Protein AF-A0A2D5YWP9-F1 (afdb_monomer_lite)

Foldseek 3Di:
DDDDPPCDLVNLCVQLVHDSVVSVCCVVVVDHRDPSSLVSSLVPDPDPVVSVVSVCVVCVPHPDDDDDQPDDLPCVPPPDLAPVSLVSLQVQLVVLVVVLVVLVVVVVVPDDDDPVSVVSSVVSNVSNVSSNVSSVVSVVVVVVVVVVVVVVVVD

Secondary structure (DSSP, 8-state):
--------HHHHHHHHTS-HHHHHHHHTTSS---HHHHHHHHHH-S-HHHHHHHHHHHHTTSS-------S-S-SS-SSS-SHHHHHHHHHHHHHHHHHHHHHHHHHHTTPPP-HHHHHHHHHHHHHHHHHHHHHHHHHHHHHHHHHHHHHHHT-

pLDDT: mean 85.43, std 12.09, range [28.81, 98.06]

Radius of gyration: 21.04 Å; chains: 1; bounding box: 47×34×64 Å

Structure (mmCIF, N/CA/C/O backbone):
data_AF-A0A2D5YWP9-F1
#
_entry.id   AF-A0A2D5YWP9-F1
#
loop_
_atom_site.group_PDB
_atom_site.id
_atom_site.type_symbol
_atom_site.label_atom_id
_atom_site.label_alt_id
_atom_site.label_comp_id
_atom_site.label_asym_id
_atom_site.label_entity_id
_atom_site.label_seq_id
_atom_site.pdbx_PDB_ins_code
_atom_site.Cartn_x
_atom_site.Cartn_y
_atom_site.Cartn_z
_atom_site.occupancy
_atom_site.B_iso_or_equiv
_atom_site.auth_seq_id
_atom_site.auth_comp_id
_atom_site.auth_asym_id
_atom_site.auth_atom_id
_atom_site.pdbx_PDB_model_num
ATOM 1 N N . MET A 1 1 ? 25.829 -12.037 5.923 1.00 28.81 1 MET A N 1
ATOM 2 C CA . MET A 1 1 ? 26.720 -12.138 4.748 1.00 28.81 1 MET A CA 1
ATOM 3 C C . MET A 1 1 ? 25.866 -11.850 3.519 1.00 28.81 1 MET A C 1
ATOM 5 O O . MET A 1 1 ? 25.146 -12.732 3.074 1.00 28.81 1 MET A O 1
ATOM 9 N N . ILE A 1 2 ? 25.816 -10.588 3.082 1.00 30.12 2 ILE A N 1
ATOM 10 C CA . ILE A 1 2 ? 25.011 -10.156 1.927 1.00 30.12 2 ILE A CA 1
ATOM 11 C C . ILE A 1 2 ? 25.784 -10.603 0.682 1.00 30.12 2 ILE A C 1
ATOM 13 O O . ILE A 1 2 ? 26.877 -10.101 0.448 1.00 30.12 2 ILE A O 1
ATOM 17 N N . ARG A 1 3 ? 25.291 -11.607 -0.051 1.00 37.50 3 ARG A N 1
ATOM 18 C CA . ARG A 1 3 ? 25.913 -12.050 -1.307 1.00 37.50 3 ARG A CA 1
ATOM 19 C C . ARG A 1 3 ? 25.502 -11.120 -2.453 1.00 37.50 3 ARG A C 1
ATOM 21 O O . ARG A 1 3 ? 24.334 -11.080 -2.822 1.00 37.50 3 ARG A O 1
ATOM 28 N N . ASP A 1 4 ? 26.496 -10.388 -2.949 1.00 44.12 4 ASP A N 1
ATOM 29 C CA . ASP A 1 4 ? 26.823 -10.019 -4.334 1.00 44.12 4 ASP A CA 1
ATOM 30 C C . ASP A 1 4 ? 25.768 -10.246 -5.426 1.00 44.12 4 ASP A C 1
ATOM 32 O O . ASP A 1 4 ? 25.885 -11.153 -6.241 1.00 44.12 4 ASP A O 1
ATOM 36 N N . ASN A 1 5 ? 24.818 -9.323 -5.530 1.00 47.97 5 ASN A N 1
ATOM 37 C CA . ASN A 1 5 ? 24.460 -8.768 -6.834 1.00 47.97 5 ASN A CA 1
ATOM 38 C C . ASN A 1 5 ? 24.593 -7.251 -6.702 1.00 47.97 5 ASN A C 1
ATOM 40 O O . ASN A 1 5 ? 23.625 -6.542 -6.430 1.00 47.97 5 ASN A O 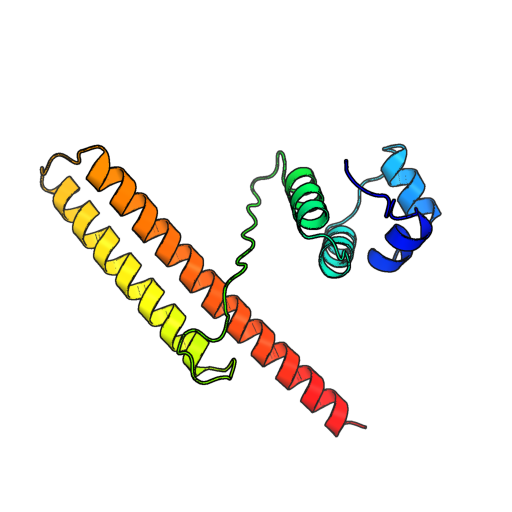1
ATOM 44 N N . VAL A 1 6 ? 25.833 -6.765 -6.789 1.00 53.28 6 VAL A N 1
ATOM 45 C CA . VAL A 1 6 ? 26.117 -5.332 -6.889 1.00 53.28 6 VAL A CA 1
ATOM 46 C C . VAL A 1 6 ? 25.544 -4.873 -8.227 1.00 53.28 6 VAL A C 1
ATOM 48 O O . VAL A 1 6 ? 26.127 -5.162 -9.267 1.00 53.28 6 VAL A O 1
ATOM 51 N N . THR A 1 7 ? 24.391 -4.201 -8.203 1.00 69.12 7 THR A N 1
ATOM 52 C CA . THR A 1 7 ? 23.762 -3.645 -9.404 1.00 69.12 7 THR A CA 1
ATOM 53 C C . THR A 1 7 ? 24.744 -2.668 -10.048 1.00 69.12 7 THR A C 1
ATOM 55 O O . THR A 1 7 ? 25.058 -1.621 -9.477 1.00 69.12 7 THR A O 1
ATOM 58 N N . THR A 1 8 ? 25.293 -3.018 -11.208 1.00 83.31 8 THR A N 1
ATOM 59 C CA . THR A 1 8 ? 26.269 -2.174 -11.908 1.00 83.31 8 THR A CA 1
ATOM 60 C C . THR A 1 8 ? 25.624 -0.850 -12.322 1.00 83.31 8 THR A C 1
ATOM 62 O O . THR A 1 8 ? 24.409 -0.771 -12.515 1.00 83.31 8 THR A O 1
ATOM 65 N N . ALA A 1 9 ? 26.423 0.202 -12.547 1.00 82.69 9 ALA A N 1
ATOM 66 C CA . ALA A 1 9 ? 25.896 1.468 -13.071 1.00 82.69 9 ALA A CA 1
ATOM 67 C C . ALA A 1 9 ? 25.114 1.274 -14.386 1.00 82.69 9 ALA A C 1
ATOM 69 O O . ALA A 1 9 ? 24.154 1.995 -14.642 1.00 82.69 9 ALA A O 1
ATOM 70 N N . SER A 1 10 ? 25.490 0.264 -15.180 1.00 85.19 10 SER A N 1
ATOM 71 C CA . SER A 1 10 ? 24.800 -0.113 -16.414 1.00 85.19 10 SER A CA 1
ATOM 72 C C . SER A 1 10 ? 23.423 -0.734 -16.168 1.00 85.19 10 SER A C 1
ATOM 74 O O . SER A 1 10 ? 22.465 -0.424 -16.876 1.00 85.19 10 SER A O 1
ATOM 76 N N . GLU A 1 11 ? 23.295 -1.597 -15.163 1.00 83.81 11 GLU A N 1
ATOM 77 C CA . GLU A 1 11 ? 22.009 -2.191 -14.782 1.00 83.81 11 GLU A CA 1
ATOM 78 C C . GLU A 1 11 ? 21.086 -1.142 -14.162 1.00 83.81 11 GLU A C 1
ATOM 80 O O . GLU A 1 11 ? 19.920 -1.053 -14.537 1.00 83.81 11 GLU A O 1
ATOM 85 N N . VAL A 1 12 ? 21.621 -0.276 -13.296 1.00 83.31 12 VAL A N 1
ATOM 86 C CA . VAL A 1 12 ? 20.887 0.869 -12.735 1.00 83.31 12 VAL A CA 1
ATOM 87 C C . VAL A 1 12 ? 20.387 1.789 -13.847 1.00 83.31 12 VAL A C 1
ATOM 89 O O . VAL A 1 12 ? 19.221 2.172 -13.839 1.00 83.31 12 VAL A O 1
ATOM 92 N N . ALA A 1 13 ? 21.235 2.111 -14.826 1.00 85.62 13 ALA A N 1
ATOM 93 C CA . ALA A 1 13 ? 20.869 2.933 -15.977 1.00 85.62 13 ALA A CA 1
ATOM 94 C C . ALA A 1 13 ? 19.747 2.292 -16.805 1.00 85.62 13 ALA A C 1
ATOM 96 O O . ALA A 1 13 ? 18.766 2.957 -17.143 1.00 85.62 13 ALA A O 1
ATOM 97 N N . THR A 1 14 ? 19.856 0.985 -17.052 1.00 86.94 14 THR A N 1
ATOM 98 C CA . THR A 1 14 ? 18.835 0.201 -17.758 1.00 86.94 14 THR A CA 1
ATOM 99 C C . THR A 1 14 ? 17.503 0.225 -17.011 1.00 86.94 14 THR A C 1
ATOM 101 O O . THR A 1 14 ? 16.470 0.513 -17.610 1.00 86.94 14 THR A O 1
ATOM 104 N N . PHE A 1 15 ? 17.515 -0.017 -15.697 1.00 85.00 15 PHE A N 1
ATOM 105 C CA . PHE A 1 15 ? 16.301 -0.028 -14.882 1.00 85.00 15 PHE A CA 1
ATOM 106 C C . PHE A 1 15 ? 15.678 1.352 -14.716 1.00 85.00 15 PHE A C 1
ATOM 108 O O . PHE A 1 15 ? 14.461 1.460 -14.724 1.00 85.00 15 PHE A O 1
ATOM 115 N N . ALA A 1 16 ? 16.482 2.403 -14.585 1.00 85.00 16 ALA A N 1
ATOM 116 C CA . ALA A 1 16 ? 15.997 3.771 -14.429 1.00 85.00 16 ALA A CA 1
ATOM 117 C C . ALA A 1 16 ? 15.600 4.441 -15.756 1.00 85.00 16 ALA A C 1
ATOM 119 O O . ALA A 1 16 ? 15.020 5.527 -15.729 1.00 85.00 16 ALA A O 1
ATOM 120 N N . GLY A 1 17 ? 15.934 3.835 -16.902 1.00 85.50 17 GLY A N 1
ATOM 121 C CA . GLY A 1 17 ? 15.714 4.419 -18.226 1.00 85.50 17 GLY A CA 1
ATOM 122 C C . GLY A 1 17 ? 16.581 5.654 -18.500 1.00 85.50 17 GLY A C 1
ATOM 123 O O . GLY A 1 17 ? 16.116 6.596 -19.138 1.00 85.50 17 GLY A O 1
ATOM 124 N N . VAL A 1 18 ? 17.820 5.679 -17.997 1.00 89.62 18 VAL A N 1
ATOM 125 C CA . VAL A 1 18 ? 18.763 6.806 -18.145 1.00 89.62 18 VAL A CA 1
ATOM 126 C C . VAL A 1 18 ? 20.116 6.339 -18.688 1.00 89.62 18 VAL A C 1
ATOM 128 O O . VAL A 1 18 ? 20.359 5.148 -18.847 1.00 89.62 18 VAL A O 1
ATOM 131 N N . SER A 1 19 ? 21.028 7.271 -18.975 1.00 91.44 19 SER A N 1
ATOM 132 C CA . SER A 1 19 ? 22.403 6.945 -19.377 1.00 91.44 19 SER A CA 1
ATOM 133 C C . SER A 1 19 ? 23.290 6.552 -18.186 1.00 91.44 19 SER A C 1
ATOM 135 O O . SER A 1 19 ? 23.133 7.087 -17.086 1.00 91.44 19 SER A O 1
ATOM 137 N N . ASN A 1 20 ? 24.323 5.732 -18.424 1.00 91.38 20 ASN A N 1
ATOM 138 C CA . ASN A 1 20 ? 25.348 5.406 -17.414 1.00 91.38 20 ASN A CA 1
ATOM 139 C C . ASN A 1 20 ? 26.000 6.667 -16.824 1.00 91.38 20 ASN A C 1
ATOM 141 O O . ASN A 1 20 ? 26.229 6.746 -15.621 1.00 91.38 20 ASN A O 1
ATOM 14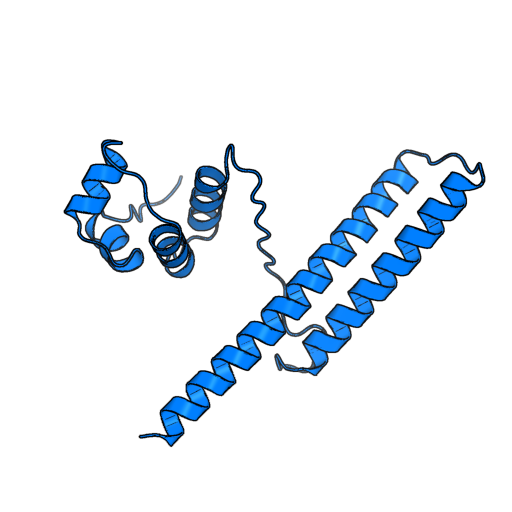5 N N . SER A 1 21 ? 26.251 7.686 -17.655 1.00 91.19 21 SER A N 1
ATOM 146 C CA . SER A 1 21 ? 26.796 8.973 -17.204 1.00 91.19 21 SER A CA 1
ATOM 147 C C . SER A 1 21 ? 25.888 9.685 -16.199 1.00 91.19 21 SER A C 1
ATOM 149 O O . SER A 1 21 ? 26.374 10.350 -15.292 1.00 91.19 21 SER A O 1
ATOM 151 N N . THR A 1 22 ? 24.568 9.534 -16.316 1.00 90.06 22 THR A N 1
ATOM 152 C CA . THR A 1 22 ? 23.614 10.102 -15.356 1.00 90.06 22 THR A CA 1
ATOM 153 C C . THR A 1 22 ? 23.676 9.369 -14.021 1.00 90.06 22 THR A C 1
ATOM 155 O O . THR A 1 22 ? 23.701 10.021 -12.983 1.00 90.06 22 THR A O 1
ATOM 158 N N . VAL A 1 23 ? 23.825 8.043 -14.040 1.00 86.12 23 VAL A N 1
ATOM 159 C CA . VAL A 1 23 ? 24.019 7.248 -12.819 1.00 86.12 23 VAL A CA 1
ATOM 160 C C . VAL A 1 23 ? 25.312 7.633 -12.097 1.00 86.12 23 VAL A C 1
ATOM 162 O O . VAL A 1 23 ? 25.290 7.850 -10.889 1.00 86.12 23 VAL A O 1
ATOM 165 N N . TYR A 1 24 ? 26.429 7.794 -12.814 1.00 89.44 24 TYR A N 1
ATOM 166 C CA . TYR A 1 24 ? 27.681 8.248 -12.196 1.00 89.44 24 TYR A CA 1
ATOM 167 C C . TYR A 1 24 ? 27.564 9.646 -11.580 1.00 89.44 24 TYR A C 1
ATOM 169 O O . TYR A 1 24 ? 28.078 9.864 -10.486 1.00 89.44 24 TYR A O 1
ATOM 177 N N . ARG A 1 25 ? 26.828 10.567 -12.216 1.00 87.69 25 ARG A N 1
ATOM 178 C CA . ARG A 1 25 ? 26.532 11.884 -11.627 1.00 87.69 25 ARG A CA 1
ATOM 179 C C . ARG A 1 25 ? 25.680 11.790 -10.360 1.00 87.69 25 ARG A C 1
ATOM 181 O O . ARG A 1 25 ? 25.854 12.617 -9.474 1.00 87.69 25 ARG A O 1
ATOM 188 N N . TRP A 1 26 ? 24.775 10.814 -10.246 1.00 87.56 26 TRP A N 1
ATOM 189 C CA . TRP A 1 26 ? 24.048 10.566 -8.991 1.00 87.56 26 TRP A CA 1
ATOM 190 C C . TRP A 1 26 ? 24.984 10.084 -7.882 1.00 87.56 26 TRP A C 1
ATOM 192 O O . TRP A 1 26 ? 24.920 10.598 -6.770 1.00 87.56 26 TRP A O 1
ATOM 202 N N . ILE A 1 27 ? 25.881 9.141 -8.196 1.00 83.81 27 ILE A N 1
ATOM 203 C CA . ILE A 1 27 ? 26.871 8.603 -7.246 1.00 83.81 27 ILE A CA 1
ATOM 204 C C . ILE A 1 27 ? 27.822 9.706 -6.763 1.00 83.81 27 ILE A C 1
ATOM 206 O O . ILE A 1 27 ? 28.146 9.763 -5.582 1.00 83.81 27 ILE A O 1
ATOM 210 N N . ALA A 1 28 ? 28.240 10.598 -7.662 1.00 87.81 28 ALA A N 1
ATOM 211 C CA . ALA A 1 28 ? 29.096 11.740 -7.348 1.00 87.81 28 ALA A CA 1
ATOM 212 C C . ALA A 1 28 ? 28.348 12.923 -6.695 1.00 87.81 28 ALA A C 1
ATOM 214 O O . ALA A 1 28 ? 28.962 13.951 -6.424 1.00 87.81 28 ALA A O 1
ATOM 215 N N . HIS A 1 29 ? 27.036 12.803 -6.453 1.00 82.88 29 HIS A N 1
ATOM 216 C CA . HIS A 1 29 ? 26.169 13.870 -5.936 1.00 82.88 29 HIS A CA 1
ATOM 217 C C . HIS A 1 29 ? 26.085 15.138 -6.814 1.00 82.88 29 HIS A C 1
ATOM 219 O O . HIS A 1 29 ? 25.648 16.190 -6.354 1.00 82.88 29 HIS A O 1
ATOM 225 N N . GLU A 1 30 ? 26.441 15.047 -8.097 1.00 90.12 30 GLU A N 1
ATOM 226 C CA . GLU A 1 30 ? 26.362 16.150 -9.068 1.00 90.12 30 GLU A CA 1
ATOM 227 C C . GLU A 1 30 ? 24.944 16.344 -9.633 1.00 90.12 30 GLU A C 1
ATOM 229 O O . GLU A 1 30 ? 24.626 17.374 -10.227 1.00 90.12 30 GLU A O 1
ATOM 234 N N . SER A 1 31 ? 24.076 15.341 -9.485 1.00 88.56 31 SER A N 1
ATOM 235 C CA . SER A 1 31 ? 22.654 15.418 -9.833 1.00 88.56 31 SER A CA 1
ATOM 236 C C . SER A 1 31 ? 21.834 14.462 -8.966 1.00 88.56 31 SER A C 1
ATOM 238 O O . SER A 1 31 ? 22.392 13.595 -8.297 1.00 88.56 31 SER A O 1
ATOM 240 N N . GLN A 1 32 ? 20.507 14.599 -8.987 1.00 84.25 32 GLN A N 1
ATOM 241 C CA . GLN A 1 32 ? 19.596 13.734 -8.235 1.00 84.25 32 GLN A CA 1
ATOM 242 C C . GLN A 1 32 ? 18.671 12.953 -9.177 1.00 84.25 32 GLN A C 1
ATOM 244 O O . GLN A 1 32 ? 18.292 13.475 -10.234 1.00 84.25 32 GLN A O 1
ATOM 249 N N . PRO A 1 33 ? 18.304 11.708 -8.828 1.00 84.31 33 PRO A N 1
ATOM 250 C CA . PRO A 1 33 ? 17.327 10.955 -9.595 1.00 84.31 33 PRO A CA 1
ATOM 251 C C . PRO A 1 33 ? 15.946 11.608 -9.474 1.00 84.31 33 PRO A C 1
ATOM 253 O O . PRO A 1 33 ? 15.511 12.001 -8.392 1.00 84.31 33 PRO A O 1
ATOM 256 N N . GLN A 1 34 ? 15.247 11.722 -10.602 1.00 85.62 34 GLN A N 1
ATOM 257 C CA . GLN A 1 34 ? 13.870 12.211 -10.633 1.00 85.62 34 GLN A CA 1
ATOM 258 C C . GLN A 1 34 ? 12.894 11.104 -10.222 1.00 85.62 34 GLN A C 1
ATOM 260 O O . GLN A 1 34 ? 13.231 9.918 -10.265 1.00 85.62 34 GLN A O 1
ATOM 265 N N . TYR A 1 35 ? 11.659 11.490 -9.891 1.00 81.81 35 TYR A N 1
ATOM 266 C CA . TYR A 1 35 ? 10.602 10.559 -9.487 1.00 81.81 35 TYR A CA 1
ATOM 267 C C . TYR A 1 35 ? 10.451 9.374 -10.452 1.00 81.81 35 TYR A C 1
ATOM 269 O O . TYR A 1 35 ? 10.432 8.229 -10.008 1.00 81.81 35 TYR A O 1
ATOM 277 N N . ASP A 1 36 ? 10.410 9.619 -11.766 1.00 82.56 36 ASP A N 1
ATOM 278 C CA . ASP A 1 36 ? 10.253 8.542 -12.748 1.00 82.56 36 ASP A CA 1
ATOM 279 C C . ASP A 1 36 ? 11.437 7.573 -12.771 1.00 82.56 36 ASP A C 1
ATOM 281 O O . ASP A 1 36 ? 11.228 6.364 -12.861 1.00 82.56 36 ASP A O 1
ATOM 285 N N . SER A 1 37 ? 12.666 8.071 -12.621 1.00 86.06 37 SER A N 1
ATOM 286 C CA . SER A 1 37 ? 13.858 7.225 -12.539 1.00 86.06 37 SER A CA 1
ATOM 287 C C . SER A 1 37 ? 13.826 6.330 -11.304 1.00 86.06 37 SER A C 1
ATOM 289 O O . SER A 1 37 ? 14.086 5.134 -11.412 1.00 86.06 37 SER A O 1
ATOM 291 N N . VAL A 1 38 ? 13.456 6.886 -10.144 1.00 84.88 38 VAL A N 1
ATOM 292 C CA . VAL A 1 38 ? 13.316 6.126 -8.892 1.00 84.88 38 VAL A CA 1
ATOM 293 C C . VAL A 1 38 ? 12.185 5.109 -9.003 1.00 84.88 38 VAL A C 1
ATOM 295 O O . VAL A 1 38 ? 12.368 3.947 -8.651 1.00 84.88 38 VAL A O 1
ATOM 298 N N . ARG A 1 39 ? 11.035 5.508 -9.556 1.00 84.12 39 ARG A N 1
ATOM 299 C CA . ARG A 1 39 ? 9.882 4.630 -9.783 1.00 84.12 39 ARG A CA 1
ATOM 300 C C . ARG A 1 39 ? 10.248 3.432 -10.656 1.00 84.12 39 ARG A C 1
ATOM 302 O O . ARG A 1 39 ? 9.866 2.309 -10.335 1.00 84.12 39 ARG A O 1
ATOM 309 N N . GLN A 1 40 ? 10.982 3.657 -11.744 1.00 83.44 40 GLN A N 1
ATOM 310 C CA . GLN A 1 40 ? 11.416 2.588 -12.646 1.00 83.44 40 GLN A CA 1
ATOM 311 C C . GLN A 1 40 ? 12.467 1.679 -11.988 1.00 83.44 40 GLN A C 1
ATOM 313 O O . GLN A 1 40 ? 12.322 0.458 -12.026 1.00 83.44 40 GLN A O 1
ATOM 318 N N . LEU A 1 41 ? 13.445 2.253 -11.278 1.00 84.81 41 LEU A N 1
ATOM 319 C CA . LEU A 1 41 ? 14.416 1.503 -10.470 1.00 84.81 41 LEU A CA 1
ATOM 320 C C . LEU A 1 41 ? 13.729 0.568 -9.475 1.00 84.81 41 LEU A C 1
ATOM 322 O O . LEU A 1 41 ? 13.974 -0.636 -9.473 1.00 84.81 41 LEU A O 1
ATOM 326 N N . VAL A 1 42 ? 12.825 1.110 -8.663 1.00 84.69 42 VAL A N 1
ATOM 327 C CA . VAL A 1 42 ? 12.077 0.350 -7.658 1.00 84.69 42 VAL A CA 1
ATOM 328 C C . VAL A 1 42 ? 11.222 -0.735 -8.311 1.00 84.69 42 VAL A C 1
ATOM 330 O O . VAL A 1 42 ? 11.136 -1.839 -7.783 1.00 84.69 42 VAL A O 1
ATOM 333 N N . ARG A 1 43 ? 10.613 -0.470 -9.471 1.00 81.81 43 ARG A N 1
ATOM 334 C CA . ARG A 1 43 ? 9.803 -1.465 -10.188 1.00 81.81 43 ARG A CA 1
ATOM 335 C C . ARG A 1 43 ? 10.620 -2.673 -10.651 1.00 81.81 43 ARG A C 1
ATOM 337 O O . ARG A 1 43 ? 10.091 -3.782 -10.659 1.00 81.81 43 ARG A O 1
ATOM 344 N N . HIS A 1 44 ? 11.863 -2.455 -11.068 1.00 81.31 44 HIS A N 1
ATOM 345 C CA . HIS A 1 44 ? 12.684 -3.479 -11.717 1.00 81.31 44 HIS A CA 1
ATOM 346 C C . HIS A 1 44 ? 13.713 -4.145 -10.798 1.00 81.31 44 HIS A C 1
ATOM 348 O O . HIS A 1 44 ? 14.275 -5.175 -11.168 1.00 81.31 44 HIS A O 1
ATOM 354 N N . LEU A 1 45 ? 13.939 -3.610 -9.596 1.00 80.00 45 LEU A N 1
ATOM 355 C CA . LEU A 1 45 ? 14.847 -4.218 -8.631 1.00 80.00 45 LEU A CA 1
ATOM 356 C C . LEU A 1 45 ? 14.292 -5.547 -8.087 1.00 80.00 45 LEU A C 1
ATOM 358 O O . LEU A 1 45 ? 13.181 -5.575 -7.551 1.00 80.00 45 LEU A O 1
ATOM 362 N N . PRO A 1 46 ? 15.070 -6.644 -8.159 1.00 74.94 46 PRO A N 1
ATOM 363 C CA . PRO A 1 46 ? 14.610 -7.961 -7.724 1.00 74.94 46 PRO A CA 1
ATOM 364 C C . PRO A 1 46 ? 14.560 -8.094 -6.197 1.00 74.94 46 PRO A C 1
ATOM 366 O O . PRO A 1 46 ? 13.734 -8.828 -5.662 1.00 74.94 46 PRO A O 1
ATOM 369 N N . SER A 1 47 ? 15.435 -7.383 -5.478 1.00 81.31 47 SER A N 1
ATOM 370 C CA . SER A 1 47 ? 15.503 -7.441 -4.016 1.00 81.31 47 SER A CA 1
ATOM 371 C C . SER A 1 47 ? 14.467 -6.515 -3.377 1.00 81.31 47 SER A C 1
ATOM 373 O O . SER A 1 47 ? 14.442 -5.313 -3.646 1.00 81.31 47 SER A O 1
ATOM 375 N N . ARG A 1 48 ? 13.623 -7.068 -2.498 1.00 76.88 48 ARG A N 1
ATOM 376 C CA . ARG A 1 48 ? 12.696 -6.293 -1.659 1.00 76.88 48 ARG A CA 1
ATOM 377 C C . ARG A 1 48 ? 13.447 -5.304 -0.771 1.00 76.88 48 ARG A C 1
ATOM 379 O O . ARG A 1 48 ? 13.130 -4.121 -0.817 1.00 76.88 48 ARG A O 1
ATOM 386 N N . ASP A 1 49 ? 14.474 -5.764 -0.066 1.00 78.31 49 ASP A N 1
ATOM 387 C CA . ASP A 1 49 ? 15.265 -4.929 0.845 1.00 78.31 49 ASP A CA 1
ATOM 388 C C . ASP A 1 49 ? 15.905 -3.746 0.106 1.00 78.31 49 ASP A C 1
ATOM 390 O O . ASP A 1 49 ? 15.917 -2.623 0.602 1.00 78.31 49 ASP A O 1
ATOM 394 N N . ALA A 1 50 ? 16.377 -3.963 -1.129 1.00 79.56 50 ALA A N 1
ATOM 395 C CA . ALA A 1 50 ? 16.929 -2.891 -1.957 1.00 79.56 50 ALA A CA 1
ATOM 396 C C . ALA A 1 50 ? 15.857 -1.872 -2.386 1.00 79.56 50 ALA A C 1
ATOM 398 O O . ALA A 1 50 ? 16.114 -0.667 -2.378 1.00 79.56 50 ALA A O 1
ATOM 399 N N . ARG A 1 51 ? 14.650 -2.337 -2.740 1.00 82.00 51 ARG A N 1
ATOM 400 C CA . ARG A 1 51 ? 13.511 -1.460 -3.066 1.00 82.00 51 ARG A CA 1
ATOM 401 C C . ARG A 1 51 ? 13.111 -0.605 -1.867 1.00 82.00 51 ARG A C 1
ATOM 403 O O . ARG A 1 51 ? 12.946 0.603 -2.018 1.00 82.00 51 ARG A O 1
ATOM 410 N N . GLU A 1 52 ? 13.001 -1.213 -0.688 1.00 81.06 52 GLU A N 1
ATOM 411 C CA . GLU A 1 52 ? 12.666 -0.515 0.557 1.00 81.06 52 GLU A CA 1
ATOM 412 C C . GLU A 1 52 ? 13.752 0.491 0.955 1.00 81.06 52 GLU A C 1
ATOM 414 O O . GLU A 1 52 ? 13.424 1.627 1.300 1.00 81.06 52 GLU A O 1
ATOM 419 N N . ALA A 1 53 ? 15.033 0.129 0.839 1.00 81.25 53 ALA A N 1
ATOM 420 C CA . ALA A 1 53 ? 16.145 1.029 1.139 1.00 81.25 53 ALA A CA 1
ATOM 421 C C . ALA A 1 53 ? 16.153 2.269 0.229 1.00 81.25 53 ALA A C 1
ATOM 423 O O . ALA A 1 53 ? 16.300 3.390 0.717 1.00 81.25 53 ALA A O 1
ATOM 424 N N . ILE A 1 54 ? 15.941 2.091 -1.081 1.00 83.06 54 ILE A N 1
ATOM 425 C CA . ILE A 1 54 ? 15.883 3.207 -2.037 1.00 83.06 54 ILE A CA 1
ATOM 426 C C . ILE A 1 54 ? 14.667 4.095 -1.780 1.00 83.06 54 ILE A C 1
ATOM 428 O O . ILE A 1 54 ? 14.811 5.315 -1.756 1.00 83.06 54 ILE A O 1
ATOM 432 N N . LEU A 1 55 ? 13.483 3.512 -1.563 1.00 82.88 55 LEU A N 1
ATOM 433 C CA . LEU A 1 55 ? 12.279 4.288 -1.249 1.00 82.88 55 LEU A CA 1
ATOM 434 C C . LEU A 1 55 ? 12.446 5.065 0.058 1.00 82.88 55 LEU A C 1
ATOM 436 O O . LEU A 1 55 ? 12.134 6.250 0.103 1.00 82.88 55 LEU A O 1
ATOM 440 N N . THR A 1 56 ? 13.003 4.435 1.093 1.00 79.94 56 THR A N 1
ATOM 441 C CA . THR A 1 56 ? 13.277 5.090 2.379 1.00 79.94 56 THR A CA 1
ATOM 442 C C . THR A 1 56 ? 14.235 6.263 2.203 1.00 79.94 56 THR A C 1
ATOM 444 O O . THR A 1 56 ? 13.952 7.354 2.689 1.00 79.94 56 THR A O 1
ATOM 447 N N . ALA A 1 57 ? 15.334 6.074 1.467 1.00 81.94 57 ALA A N 1
ATOM 448 C CA . ALA A 1 57 ? 16.294 7.140 1.195 1.00 81.94 57 ALA A CA 1
ATOM 449 C C . ALA A 1 57 ? 15.686 8.280 0.361 1.00 81.94 57 ALA A C 1
ATOM 451 O O . ALA A 1 57 ? 15.956 9.445 0.634 1.00 81.94 57 ALA A O 1
ATOM 452 N N . PHE A 1 58 ? 14.848 7.960 -0.629 1.00 81.50 58 PHE A N 1
ATOM 453 C CA . PHE A 1 58 ? 14.191 8.953 -1.481 1.00 81.50 58 PHE A CA 1
ATOM 454 C C . PHE A 1 58 ? 13.150 9.788 -0.726 1.00 81.50 58 PHE A C 1
ATOM 456 O O . PHE A 1 58 ? 12.973 10.969 -1.010 1.00 81.50 58 PHE A O 1
ATOM 463 N N . LEU A 1 59 ? 12.452 9.174 0.228 1.00 81.88 59 LEU A N 1
ATOM 464 C CA . LEU A 1 59 ? 11.374 9.819 0.975 1.00 81.88 59 LEU A CA 1
ATOM 465 C C . LEU A 1 59 ? 11.868 10.499 2.254 1.00 81.88 59 LEU A C 1
ATOM 467 O O . LEU A 1 59 ? 11.155 11.339 2.808 1.00 81.88 59 LEU A O 1
ATOM 471 N N . ALA A 1 60 ? 13.079 10.177 2.712 1.00 79.38 60 ALA A N 1
ATOM 472 C CA . ALA A 1 60 ? 13.701 10.802 3.869 1.00 79.38 60 ALA A CA 1
ATOM 473 C C . ALA A 1 60 ? 13.735 12.333 3.722 1.00 79.38 60 ALA A C 1
ATOM 475 O O . ALA A 1 60 ? 14.242 12.876 2.744 1.00 79.38 60 ALA A O 1
ATOM 476 N N . GLY A 1 61 ? 13.181 13.039 4.712 1.00 72.44 61 GLY A N 1
ATOM 477 C CA . GLY A 1 61 ? 13.105 14.504 4.704 1.00 72.44 61 GLY A CA 1
ATOM 478 C C . GLY A 1 61 ? 12.001 15.090 3.815 1.00 72.44 61 GLY A C 1
ATOM 479 O O . GLY A 1 61 ? 11.918 16.309 3.687 1.00 72.44 61 GLY A O 1
ATOM 480 N N . THR A 1 62 ? 11.136 14.256 3.231 1.00 76.38 62 THR A N 1
ATOM 481 C CA . THR A 1 62 ? 9.963 14.687 2.457 1.00 76.38 62 THR A CA 1
ATOM 482 C C . THR A 1 62 ? 8.663 14.411 3.231 1.00 76.38 62 THR A C 1
ATOM 484 O O . THR A 1 62 ? 8.647 13.549 4.110 1.00 76.38 62 THR A O 1
ATOM 487 N N . PRO A 1 63 ? 7.544 15.097 2.922 1.00 69.31 63 PRO A N 1
ATOM 488 C CA . PRO A 1 63 ? 6.239 14.769 3.504 1.00 69.31 63 PRO A CA 1
ATOM 489 C C . PRO A 1 63 ? 5.614 13.507 2.889 1.00 69.31 63 PRO A C 1
ATOM 491 O O . PRO A 1 63 ? 4.512 13.115 3.273 1.00 69.31 63 PRO A O 1
ATOM 494 N N . PHE A 1 64 ? 6.268 12.898 1.898 1.00 69.44 64 PHE A N 1
ATOM 495 C CA . PHE A 1 64 ? 5.739 11.731 1.219 1.00 69.44 64 PHE A CA 1
ATOM 496 C C . PHE A 1 64 ? 5.899 10.490 2.093 1.00 69.44 64 PHE A C 1
ATOM 498 O O . PHE A 1 64 ? 6.961 10.209 2.642 1.00 69.44 64 PHE A O 1
ATOM 505 N N . GLN A 1 65 ? 4.825 9.716 2.171 1.00 69.69 65 GLN A N 1
ATOM 506 C CA . GLN A 1 65 ? 4.814 8.396 2.779 1.00 69.69 65 GLN A CA 1
ATOM 507 C C . GLN A 1 65 ? 4.554 7.379 1.673 1.00 69.69 65 GLN A C 1
ATOM 509 O O . GLN A 1 65 ? 3.735 7.619 0.784 1.00 69.69 65 GLN A O 1
ATOM 514 N N . PHE A 1 66 ? 5.250 6.247 1.719 1.00 71.25 66 PHE A N 1
ATOM 515 C CA . PHE A 1 66 ? 4.916 5.100 0.887 1.00 71.25 66 PHE A CA 1
ATOM 516 C C . PHE A 1 66 ? 4.450 3.960 1.772 1.00 71.25 66 PHE A C 1
ATOM 518 O O . PHE A 1 66 ? 4.904 3.805 2.905 1.00 71.25 66 PHE A O 1
ATOM 525 N N . GLN A 1 67 ? 3.563 3.145 1.223 1.00 66.75 67 GLN A N 1
ATOM 526 C CA . GLN A 1 67 ? 3.135 1.917 1.854 1.00 66.75 67 GLN A CA 1
ATOM 527 C C . GLN A 1 67 ? 3.400 0.777 0.880 1.00 66.75 67 GLN A C 1
ATOM 529 O O . GLN A 1 67 ? 2.844 0.739 -0.217 1.00 66.75 67 GLN A O 1
ATOM 534 N N . CYS A 1 68 ? 4.288 -0.133 1.273 1.00 67.69 68 CYS A N 1
ATOM 535 C CA . CYS A 1 68 ? 4.435 -1.416 0.606 1.00 67.69 68 CYS A CA 1
ATOM 536 C C . CYS A 1 68 ? 3.402 -2.360 1.223 1.00 67.69 68 CYS A C 1
ATOM 538 O O . CYS A 1 68 ? 3.510 -2.721 2.396 1.00 67.69 68 CYS A O 1
ATOM 540 N N . VAL A 1 69 ? 2.367 -2.690 0.458 1.00 66.56 69 VAL A N 1
ATOM 541 C CA . VAL A 1 69 ? 1.380 -3.697 0.844 1.00 66.56 69 VAL A CA 1
ATOM 542 C C . VAL A 1 69 ? 1.795 -4.979 0.136 1.00 66.56 69 VAL A C 1
ATOM 544 O O . VAL A 1 69 ? 1.573 -5.125 -1.060 1.00 66.56 69 VAL A O 1
ATOM 547 N N . ASP A 1 70 ? 2.510 -5.836 0.862 1.00 66.00 70 ASP A N 1
ATOM 548 C CA . ASP A 1 70 ? 2.895 -7.179 0.420 1.00 66.00 70 ASP A CA 1
ATOM 549 C C . ASP A 1 70 ? 1.820 -8.153 0.910 1.00 66.00 70 ASP A C 1
ATOM 551 O O . ASP A 1 70 ? 2.034 -8.939 1.833 1.00 66.00 70 ASP A O 1
ATOM 555 N N . GLU A 1 71 ? 0.606 -7.968 0.399 1.00 71.06 71 GLU A N 1
ATOM 556 C CA . GLU A 1 71 ? -0.557 -8.774 0.758 1.00 71.06 71 GLU A CA 1
ATOM 557 C C . GLU A 1 71 ? -1.129 -9.445 -0.474 1.00 71.06 71 GLU A C 1
AT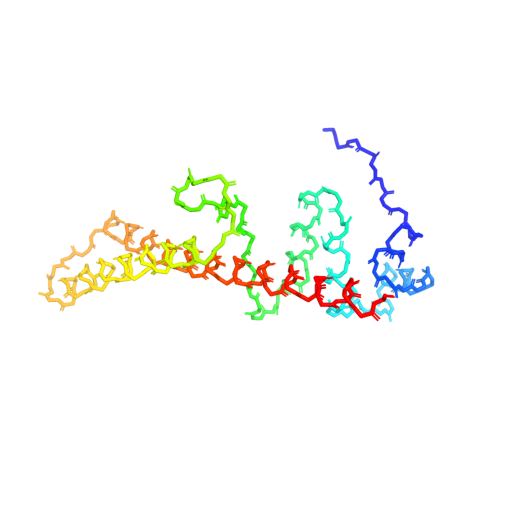OM 559 O O . GLU A 1 71 ? -0.943 -8.977 -1.602 1.00 71.06 71 GLU A O 1
ATOM 564 N N . ASP A 1 72 ? -1.823 -10.552 -0.227 1.00 84.25 72 ASP A N 1
ATOM 565 C CA . ASP A 1 72 ? -2.608 -11.185 -1.264 1.00 84.25 72 ASP A CA 1
ATOM 566 C C . ASP A 1 72 ? -3.686 -10.209 -1.742 1.00 84.25 72 ASP A C 1
ATOM 568 O O . ASP A 1 72 ? -4.405 -9.599 -0.943 1.00 84.25 72 ASP A O 1
ATOM 572 N N . LEU A 1 73 ? -3.728 -10.011 -3.057 1.00 91.31 73 LEU A N 1
ATOM 573 C CA . LEU A 1 73 ? -4.734 -9.174 -3.698 1.00 91.31 73 LEU A CA 1
ATOM 574 C C . LEU A 1 73 ? -6.025 -9.954 -3.954 1.00 91.31 73 LEU A C 1
ATOM 576 O O . LEU A 1 73 ? -7.027 -9.319 -4.266 1.00 91.31 73 LEU A O 1
ATOM 580 N N . ASP A 1 74 ? -5.985 -11.283 -3.825 1.00 93.12 74 ASP A N 1
ATOM 581 C CA . ASP A 1 74 ? -7.154 -12.155 -3.742 1.00 93.12 74 ASP A CA 1
ATOM 582 C C . ASP A 1 74 ? -7.679 -12.112 -2.297 1.00 93.12 74 ASP A C 1
ATOM 584 O O . ASP A 1 74 ? -7.228 -12.810 -1.393 1.00 93.12 74 ASP A O 1
ATOM 588 N N . VAL A 1 75 ? -8.561 -11.152 -2.039 1.00 92.81 75 VAL A N 1
ATOM 589 C CA . VAL A 1 75 ? -9.041 -10.785 -0.700 1.00 92.81 75 VAL A CA 1
ATOM 590 C C . VAL A 1 75 ? -10.173 -11.707 -0.246 1.00 92.81 75 VAL A C 1
ATOM 592 O O . VAL A 1 75 ? -10.486 -11.739 0.958 1.00 92.81 75 VAL A O 1
ATOM 595 N N . ASN A 1 76 ? -10.816 -12.383 -1.197 1.00 93.88 76 ASN A N 1
ATOM 596 C CA . ASN A 1 76 ? -11.952 -13.272 -0.988 1.00 93.88 76 ASN A CA 1
ATOM 597 C C . ASN A 1 76 ? -11.631 -14.759 -1.226 1.00 93.88 76 ASN A C 1
ATOM 599 O O . ASN A 1 76 ? -12.520 -15.593 -1.035 1.00 93.88 76 ASN A O 1
ATOM 603 N N . ASP A 1 77 ? -10.374 -15.072 -1.549 1.00 93.81 77 ASP A N 1
ATOM 604 C CA . ASP A 1 77 ? -9.826 -16.412 -1.755 1.00 93.81 77 ASP A CA 1
ATOM 605 C C . ASP A 1 77 ? -10.520 -17.186 -2.901 1.00 93.81 77 ASP A C 1
ATOM 607 O O . ASP A 1 77 ? -10.674 -18.413 -2.836 1.00 93.81 77 ASP A O 1
ATOM 611 N N . ASP A 1 78 ? -10.975 -16.496 -3.956 1.00 95.00 78 ASP A N 1
ATOM 612 C CA . ASP A 1 78 ? -11.662 -17.119 -5.101 1.00 95.00 78 ASP A CA 1
ATOM 613 C C . ASP A 1 78 ? -10.714 -17.609 -6.218 1.00 95.00 78 ASP A C 1
ATOM 615 O O . ASP A 1 78 ? -11.137 -18.252 -7.195 1.00 95.00 78 ASP A O 1
ATOM 619 N N . GLY A 1 79 ? -9.414 -17.364 -6.047 1.00 93.25 79 GLY A N 1
ATOM 620 C CA . GLY A 1 79 ? -8.340 -17.721 -6.962 1.00 93.25 79 GLY A CA 1
ATOM 621 C C . GLY A 1 79 ? -8.114 -16.703 -8.080 1.00 93.25 79 GLY A C 1
ATOM 622 O O . GLY A 1 79 ? -7.375 -17.002 -9.032 1.00 93.25 79 GLY A O 1
ATOM 623 N N . LYS A 1 80 ? -8.763 -15.535 -8.044 1.00 93.81 80 LYS 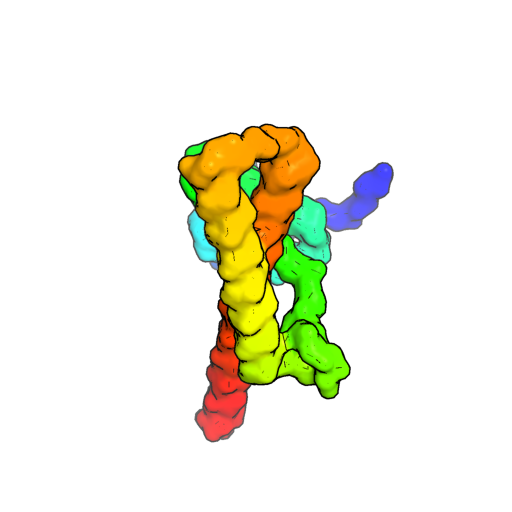A N 1
ATOM 624 C CA . LYS A 1 80 ? -8.624 -14.463 -9.034 1.00 93.81 80 LYS A CA 1
ATOM 625 C C . LYS A 1 80 ? -8.493 -13.116 -8.334 1.00 93.81 80 LYS A C 1
ATOM 627 O O . LYS A 1 80 ? -8.935 -12.920 -7.224 1.00 93.81 80 LYS A O 1
ATOM 632 N N . VAL A 1 81 ? -7.875 -12.174 -9.046 1.00 93.31 81 VAL A N 1
ATOM 633 C CA . VAL A 1 81 ? -7.818 -10.769 -8.627 1.00 93.31 81 VAL A CA 1
ATOM 634 C C . VAL A 1 81 ? -8.734 -9.967 -9.542 1.00 93.31 81 VAL A C 1
ATOM 636 O O . VAL A 1 81 ? -8.383 -9.693 -10.701 1.00 93.31 81 VAL A O 1
ATOM 639 N N . ASP A 1 82 ? -9.921 -9.618 -9.056 1.00 95.75 82 ASP A N 1
ATOM 640 C CA . ASP A 1 82 ? -10.936 -8.885 -9.802 1.00 95.75 82 ASP A CA 1
ATOM 641 C C . ASP A 1 82 ? -11.709 -7.835 -8.974 1.00 95.75 82 ASP A C 1
ATOM 643 O O . ASP A 1 82 ? -11.239 -7.308 -7.969 1.00 95.75 82 ASP A O 1
ATOM 647 N N . ALA A 1 83 ? -12.846 -7.366 -9.495 1.00 95.75 83 ALA A N 1
ATOM 648 C CA . ALA A 1 83 ? -13.607 -6.302 -8.845 1.00 95.75 83 ALA A CA 1
ATOM 649 C C . ALA A 1 83 ? -14.234 -6.743 -7.507 1.00 95.75 83 ALA A C 1
ATOM 651 O O . ALA A 1 83 ? -14.539 -5.870 -6.690 1.00 95.75 83 ALA A O 1
ATOM 652 N N . GLY A 1 84 ? -14.421 -8.050 -7.294 1.00 96.06 84 GLY A N 1
ATOM 653 C CA . GLY A 1 84 ? -14.843 -8.640 -6.028 1.00 96.06 84 GLY A CA 1
ATOM 654 C C . GLY A 1 84 ? -13.853 -8.323 -4.914 1.00 96.06 84 GLY A C 1
ATOM 655 O O . GLY A 1 84 ? -14.255 -7.758 -3.901 1.00 96.06 84 GLY A O 1
ATOM 656 N N . ASP A 1 85 ? -12.555 -8.514 -5.152 1.00 97.06 85 ASP A N 1
ATOM 657 C CA . ASP A 1 85 ? -11.510 -8.215 -4.163 1.00 97.06 85 ASP A CA 1
ATOM 658 C C . ASP A 1 85 ? -11.454 -6.741 -3.790 1.00 97.06 85 ASP A C 1
ATOM 660 O O . ASP A 1 85 ? -11.320 -6.376 -2.620 1.00 97.06 85 ASP A O 1
ATOM 664 N N . ALA A 1 86 ? -11.597 -5.866 -4.790 1.00 95.75 86 ALA A N 1
ATOM 665 C CA . ALA A 1 86 ? -11.634 -4.429 -4.558 1.00 95.75 86 ALA A CA 1
ATOM 666 C C . ALA A 1 86 ? -12.815 -4.048 -3.653 1.00 95.75 86 ALA A C 1
ATOM 668 O O . ALA A 1 86 ? -12.653 -3.207 -2.761 1.00 95.75 86 ALA A O 1
ATOM 669 N N . LEU A 1 87 ? -13.982 -4.662 -3.876 1.00 97.31 87 LEU A N 1
ATOM 670 C CA . LEU A 1 87 ? -15.182 -4.451 -3.074 1.00 97.31 87 LEU A CA 1
ATOM 671 C C . LEU A 1 87 ? -15.014 -5.012 -1.658 1.00 97.31 87 LEU A C 1
ATOM 673 O O . LEU A 1 87 ? -15.281 -4.293 -0.697 1.00 97.31 87 LEU A O 1
ATOM 677 N N . ASP A 1 88 ? -14.535 -6.245 -1.516 1.00 97.69 88 ASP A N 1
ATOM 678 C CA . ASP A 1 88 ? -14.354 -6.889 -0.215 1.00 97.69 88 ASP A CA 1
ATOM 679 C C . ASP A 1 88 ? -13.301 -6.167 0.632 1.00 97.69 88 ASP A C 1
ATOM 681 O O . ASP A 1 88 ? -13.520 -5.931 1.825 1.00 97.69 88 ASP A O 1
ATOM 685 N N . ALA A 1 89 ? -12.205 -5.708 0.022 1.00 95.88 89 ALA A N 1
ATOM 686 C CA . ALA A 1 89 ? -11.238 -4.831 0.677 1.00 95.88 89 ALA A CA 1
ATOM 687 C C . ALA A 1 89 ? -11.882 -3.508 1.120 1.00 95.88 89 ALA A C 1
ATOM 689 O O . ALA A 1 89 ? -11.704 -3.078 2.262 1.00 95.88 89 ALA A O 1
ATOM 690 N N . ALA A 1 90 ? -12.698 -2.878 0.268 1.00 97.31 90 ALA A N 1
ATOM 691 C CA . ALA A 1 90 ? -13.375 -1.631 0.618 1.00 97.31 90 ALA A CA 1
ATOM 692 C C . ALA A 1 90 ? -14.362 -1.823 1.786 1.00 97.31 90 ALA A C 1
ATOM 694 O O . ALA A 1 90 ? -14.408 -0.996 2.698 1.00 97.31 90 ALA A O 1
ATOM 695 N N . ILE A 1 91 ? -15.101 -2.936 1.814 1.00 97.62 91 ILE A N 1
ATOM 696 C CA . ILE A 1 91 ? -15.988 -3.301 2.929 1.00 97.62 91 ILE A CA 1
ATOM 697 C C . ILE A 1 91 ? -15.174 -3.493 4.214 1.00 97.62 91 ILE A C 1
ATOM 699 O O . ILE A 1 91 ? -15.508 -2.908 5.249 1.00 97.62 91 ILE A O 1
ATOM 703 N N . LYS A 1 92 ? -14.067 -4.249 4.153 1.00 97.00 92 LYS A N 1
ATOM 704 C CA . LYS A 1 92 ? -13.145 -4.438 5.288 1.00 97.00 92 LYS A CA 1
ATOM 705 C C . LYS A 1 92 ? -12.595 -3.093 5.793 1.00 97.00 92 LYS A C 1
ATOM 707 O O . LYS A 1 92 ? -12.490 -2.907 7.008 1.00 97.00 92 LYS A O 1
ATOM 712 N N . ALA A 1 93 ? -12.295 -2.145 4.900 1.00 96.94 93 ALA A N 1
ATOM 713 C CA . ALA A 1 93 ? -11.858 -0.794 5.260 1.00 96.94 93 ALA A CA 1
ATOM 714 C C . ALA A 1 93 ? -12.949 -0.017 6.013 1.00 96.94 93 ALA A C 1
ATOM 716 O O . ALA A 1 93 ? -12.687 0.533 7.083 1.00 96.94 93 ALA A O 1
ATOM 717 N N . VAL A 1 94 ? -14.181 -0.013 5.491 1.00 98.06 94 VAL A N 1
ATOM 718 C CA . VAL A 1 94 ? -15.327 0.672 6.110 1.00 98.06 94 VAL A CA 1
ATOM 719 C C . VAL A 1 94 ? -15.640 0.091 7.487 1.00 98.06 94 VAL A C 1
ATOM 721 O O . VAL A 1 94 ? -15.867 0.855 8.424 1.00 98.06 94 VAL A O 1
ATOM 724 N N . HIS A 1 95 ? -15.600 -1.234 7.646 1.00 98.00 95 HIS A N 1
ATOM 725 C CA . HIS A 1 95 ? -15.805 -1.884 8.943 1.00 98.00 95 HIS A CA 1
ATOM 726 C C . HIS A 1 95 ? -14.750 -1.454 9.972 1.00 98.00 95 HIS A C 1
ATOM 728 O O . HIS A 1 95 ? -15.107 -1.057 11.081 1.00 98.00 95 HIS A O 1
ATOM 734 N N . ALA A 1 96 ? -13.465 -1.461 9.597 1.00 96.75 96 ALA A N 1
ATOM 735 C CA . ALA A 1 96 ? -12.390 -0.997 10.475 1.00 96.75 96 ALA A CA 1
ATOM 736 C C . ALA A 1 96 ? -12.552 0.491 10.845 1.00 96.75 96 ALA A C 1
ATOM 738 O O . ALA A 1 96 ? -12.370 0.872 12.004 1.00 96.75 96 ALA A O 1
ATOM 739 N N . GLY A 1 97 ? -12.962 1.322 9.881 1.00 96.69 97 GLY A N 1
ATOM 740 C CA . GLY A 1 97 ? -13.292 2.728 10.104 1.00 96.69 97 GLY A CA 1
ATOM 741 C C . GLY A 1 97 ? -14.436 2.906 11.105 1.00 96.69 97 GLY A C 1
ATOM 742 O O . GLY A 1 97 ? -14.281 3.621 12.092 1.00 96.69 97 GLY A O 1
ATOM 743 N N . ALA A 1 98 ? -15.555 2.209 10.909 1.00 97.94 98 ALA A N 1
ATOM 744 C CA . ALA A 1 98 ? -16.715 2.273 11.796 1.00 97.94 98 ALA A CA 1
ATOM 745 C C . ALA A 1 98 ? -16.387 1.834 13.236 1.00 97.94 98 ALA A C 1
ATOM 747 O O . ALA A 1 98 ? -16.803 2.493 14.194 1.00 97.94 98 ALA A O 1
ATOM 748 N N . GLU A 1 99 ? -15.600 0.766 13.398 1.00 97.25 99 GLU A N 1
ATOM 749 C CA . GLU A 1 99 ? -15.143 0.305 14.713 1.00 97.25 99 GLU A CA 1
ATOM 750 C C . GLU A 1 99 ? -14.235 1.348 15.379 1.00 97.25 99 GLU A C 1
ATOM 752 O O . GLU A 1 99 ? -14.461 1.715 16.532 1.00 97.25 99 GLU A O 1
ATOM 757 N N . SER A 1 100 ? -13.267 1.907 14.641 1.00 96.38 100 SER A N 1
ATOM 758 C CA . SER A 1 100 ? -12.375 2.945 15.173 1.00 96.38 100 SER A CA 1
ATOM 759 C C . SER A 1 100 ? -13.134 4.200 15.623 1.00 96.38 100 SER A C 1
ATOM 761 O O . SER A 1 100 ? -12.869 4.724 16.704 1.00 96.38 100 SER A O 1
ATOM 763 N N . LEU A 1 101 ? -14.133 4.643 14.850 1.00 96.25 101 LEU A N 1
ATOM 764 C CA . LEU A 1 101 ? -14.980 5.788 15.189 1.00 96.25 101 LEU A CA 1
ATOM 765 C C . LEU A 1 101 ? -15.832 5.525 16.430 1.00 96.25 101 LEU A C 1
ATOM 767 O O . LEU A 1 101 ? -16.034 6.431 17.238 1.00 96.25 101 LEU A O 1
ATOM 771 N N . THR A 1 102 ? -16.320 4.295 16.591 1.00 95.31 102 THR A N 1
ATOM 772 C CA . THR A 1 102 ? -17.077 3.891 17.779 1.00 95.31 102 THR A CA 1
ATOM 773 C C . THR A 1 102 ? -16.208 4.003 19.023 1.00 95.31 102 THR A C 1
ATOM 775 O O . THR A 1 102 ? -16.601 4.678 19.972 1.00 95.31 102 THR A O 1
ATOM 778 N N . LEU A 1 103 ? -15.005 3.427 18.994 1.00 93.12 103 LEU A N 1
ATOM 779 C CA . LEU A 1 103 ? -14.096 3.472 20.136 1.00 93.12 103 LEU A CA 1
ATOM 780 C C . LEU A 1 103 ? -13.679 4.925 20.463 1.00 93.12 103 LEU A C 1
ATOM 782 O O . LEU A 1 103 ? -13.747 5.350 21.618 1.00 93.12 103 LEU A O 1
ATOM 786 N N . LEU A 1 104 ? -13.356 5.735 19.446 1.00 93.44 104 LEU A N 1
ATOM 787 C CA . LEU A 1 104 ? -13.016 7.153 19.634 1.00 93.44 104 LEU A CA 1
ATOM 788 C C . LEU A 1 104 ? -14.179 7.958 20.231 1.00 93.44 104 LEU A C 1
ATOM 790 O O . LEU A 1 104 ? -13.969 8.818 21.088 1.00 93.44 104 LEU A O 1
ATOM 794 N N . ARG A 1 105 ? -15.418 7.674 19.814 1.00 94.19 105 ARG A N 1
ATOM 795 C CA . ARG A 1 105 ? -16.614 8.310 20.378 1.00 94.19 105 ARG A CA 1
ATOM 796 C C . ARG A 1 105 ? -16.817 7.936 21.842 1.00 94.19 105 ARG A C 1
ATOM 798 O O . ARG A 1 105 ? -17.190 8.791 22.640 1.00 94.19 10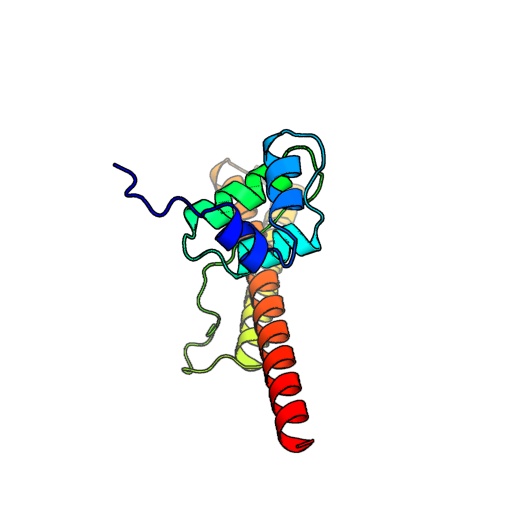5 ARG A O 1
ATOM 805 N N . GLU A 1 106 ? -16.587 6.679 22.200 1.00 92.06 106 GLU A N 1
ATOM 806 C CA . GLU A 1 106 ? -16.663 6.233 23.590 1.00 92.06 106 GLU A CA 1
ATOM 807 C C . GLU A 1 106 ? -15.626 6.938 24.472 1.00 92.06 106 GLU A C 1
ATOM 809 O O . GLU A 1 106 ? -15.968 7.367 25.577 1.00 92.06 106 GLU A O 1
ATOM 814 N N . SER A 1 107 ? -14.406 7.136 23.960 1.00 90.50 107 SER A N 1
ATOM 815 C CA . SER A 1 107 ? -13.378 7.942 24.628 1.00 90.50 107 SER A CA 1
ATOM 816 C C . SER A 1 107 ? -13.827 9.391 24.832 1.00 90.50 107 SER A C 1
ATOM 818 O O . SER A 1 107 ? -13.763 9.914 25.944 1.00 90.50 107 SER A O 1
ATOM 820 N N . GLY A 1 108 ? -14.375 10.018 23.786 1.00 89.25 108 GLY A N 1
ATOM 821 C CA . GLY A 1 108 ? -14.906 11.384 23.853 1.00 89.25 108 GLY A CA 1
ATOM 822 C C . GLY A 1 108 ? -16.056 11.561 24.854 1.00 89.25 108 GLY A C 1
ATOM 823 O O . GLY A 1 108 ? -16.245 12.653 25.382 1.00 89.25 108 GLY A O 1
ATOM 824 N N . ASN A 1 109 ? -16.784 10.487 25.171 1.00 93.31 109 ASN A N 1
ATOM 825 C CA . ASN A 1 109 ? -17.862 10.475 26.165 1.00 93.31 109 ASN A CA 1
ATOM 826 C C . ASN A 1 109 ? -17.373 10.210 27.604 1.00 93.31 109 ASN A C 1
ATOM 828 O O . ASN A 1 109 ? -18.182 9.903 28.480 1.00 93.31 109 ASN A O 1
ATOM 832 N N . GLY A 1 110 ? -16.067 10.312 27.863 1.00 86.31 110 GLY A N 1
ATOM 833 C CA . GLY A 1 110 ? -15.498 10.213 29.207 1.00 86.31 110 GLY A CA 1
ATOM 834 C C . GLY A 1 110 ? -15.087 8.804 29.634 1.00 86.31 110 GLY A C 1
ATOM 835 O O . GLY A 1 110 ? -14.780 8.603 30.809 1.00 86.31 110 GLY A O 1
ATOM 836 N N . ARG A 1 111 ? -15.045 7.820 28.720 1.00 87.00 111 ARG A N 1
ATOM 837 C CA . ARG A 1 111 ? -14.328 6.566 29.003 1.00 87.00 111 ARG A CA 1
ATOM 838 C C . ARG A 1 111 ? -12.826 6.816 28.887 1.00 87.00 111 ARG A C 1
ATOM 840 O O . ARG A 1 111 ? -12.345 7.270 27.851 1.00 87.00 111 ARG A O 1
ATOM 847 N N . ASN A 1 112 ? -12.081 6.492 29.939 1.00 84.38 112 ASN A N 1
ATOM 848 C CA . ASN A 1 112 ? -10.625 6.554 29.891 1.00 84.38 112 ASN A CA 1
ATOM 849 C C . ASN A 1 112 ? -10.099 5.469 28.953 1.00 84.38 112 ASN A C 1
ATOM 851 O O . ASN A 1 112 ? -10.332 4.285 29.186 1.00 84.38 112 ASN A O 1
ATOM 855 N N . TYR A 1 113 ? -9.381 5.896 27.919 1.00 89.12 113 TYR A N 1
ATOM 856 C CA . TYR A 1 113 ? -8.595 5.010 27.079 1.00 89.12 113 TYR A CA 1
ATOM 857 C C . TYR A 1 113 ? -7.347 4.578 27.833 1.00 89.12 113 TYR A C 1
ATOM 859 O O . TYR A 1 113 ? -6.507 5.407 28.186 1.00 89.12 113 TYR A O 1
ATOM 867 N N . ASP A 1 114 ? -7.214 3.281 28.062 1.00 91.81 114 ASP A N 1
ATOM 868 C CA . ASP A 1 114 ? -5.934 2.720 28.462 1.00 91.81 114 ASP A CA 1
ATOM 869 C C . ASP A 1 114 ? -5.000 2.562 27.244 1.00 91.81 114 ASP A C 1
ATOM 871 O O . ASP A 1 114 ? -5.336 2.856 26.085 1.00 91.81 114 ASP A O 1
ATOM 875 N N . ALA A 1 115 ? -3.768 2.134 27.515 1.00 91.56 115 ALA A N 1
ATOM 876 C CA . ALA A 1 115 ? -2.768 1.924 26.476 1.00 91.56 115 ALA A CA 1
ATOM 877 C C . ALA A 1 115 ? -3.202 0.845 25.466 1.00 91.56 115 ALA A C 1
ATOM 879 O O . ALA A 1 115 ? -2.90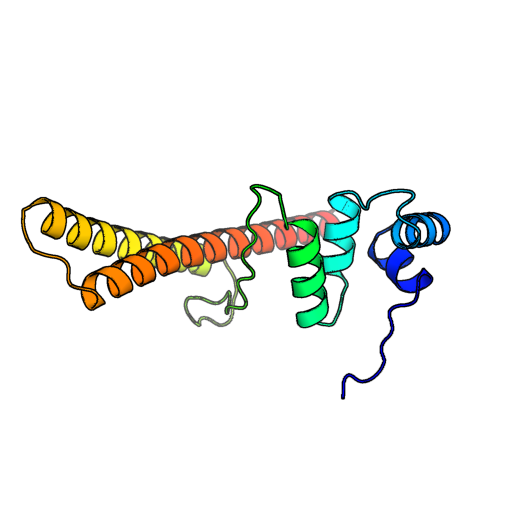9 0.965 24.276 1.00 91.56 115 ALA A O 1
ATOM 880 N N . GLU A 1 116 ? -3.929 -0.181 25.912 1.00 92.38 116 GLU A N 1
ATOM 881 C CA . GLU A 1 116 ? -4.387 -1.282 25.064 1.00 92.38 116 GLU A CA 1
ATOM 882 C C . GLU A 1 116 ? -5.453 -0.808 24.068 1.00 92.38 116 GLU A C 1
ATOM 884 O O . GLU A 1 116 ? -5.344 -1.061 22.867 1.00 92.38 116 GLU A O 1
ATOM 889 N N . GLN A 1 117 ? -6.436 -0.034 24.528 1.00 91.25 117 GLN A N 1
ATOM 890 C CA . GLN A 1 117 ? -7.472 0.568 23.687 1.00 91.25 117 GLN A CA 1
ATOM 891 C C . GLN A 1 117 ? -6.890 1.562 22.678 1.00 91.25 117 GLN A C 1
ATOM 893 O O . GLN A 1 117 ? -7.319 1.607 21.518 1.00 91.25 117 GLN A O 1
ATOM 898 N N . THR A 1 118 ? -5.869 2.315 23.089 1.00 91.69 118 THR A N 1
ATOM 899 C CA . THR A 1 118 ? -5.130 3.217 22.198 1.00 91.69 118 THR A CA 1
ATOM 900 C C . THR A 1 118 ? -4.439 2.430 21.084 1.00 91.69 118 THR A C 1
ATOM 902 O O . THR A 1 118 ? -4.633 2.730 19.903 1.00 91.69 118 THR A O 1
ATOM 905 N N . LEU A 1 119 ? -3.697 1.374 21.432 1.00 92.44 119 LEU A N 1
ATOM 906 C CA . LEU A 1 119 ? -3.029 0.503 20.461 1.00 92.44 119 LEU A CA 1
ATOM 907 C C . LEU A 1 119 ? -4.028 -0.199 19.535 1.00 92.44 119 LEU A C 1
ATOM 909 O O . LEU A 1 119 ? -3.800 -0.262 18.326 1.00 92.44 119 LEU A O 1
ATOM 913 N N . ARG A 1 120 ? -5.165 -0.662 20.066 1.00 94.00 120 ARG A N 1
ATOM 914 C CA . ARG A 1 120 ? -6.252 -1.246 19.269 1.00 94.00 120 ARG A CA 1
ATOM 915 C C . ARG A 1 120 ? -6.823 -0.244 18.269 1.00 94.00 120 ARG A C 1
ATOM 917 O O . ARG A 1 120 ? -7.028 -0.589 17.109 1.00 94.00 120 ARG A O 1
ATOM 924 N N . THR A 1 121 ? -7.048 0.998 18.688 1.00 94.56 121 THR A N 1
ATOM 925 C CA . THR A 1 121 ? -7.569 2.051 17.802 1.00 94.56 121 THR A CA 1
ATOM 926 C C . THR A 1 121 ? -6.574 2.369 16.688 1.00 94.56 121 THR A C 1
ATOM 928 O O . THR A 1 121 ? -6.959 2.418 15.521 1.00 94.56 121 THR A O 1
ATOM 931 N N . ILE A 1 122 ? -5.284 2.497 17.019 1.00 92.62 122 ILE A N 1
ATOM 932 C CA . ILE A 1 122 ? -4.208 2.661 16.030 1.00 92.62 122 ILE A CA 1
ATOM 933 C C . ILE A 1 122 ? -4.193 1.481 15.050 1.00 92.62 122 ILE A C 1
ATOM 935 O O . ILE A 1 122 ? -4.096 1.680 13.840 1.00 92.62 122 ILE A O 1
ATOM 939 N N . HIS A 1 123 ? -4.334 0.252 15.549 1.00 93.00 123 HIS A N 1
ATOM 940 C CA . HIS A 1 123 ? -4.387 -0.940 14.710 1.00 93.00 123 HIS A CA 1
ATOM 941 C C . HIS A 1 123 ? -5.570 -0.912 13.728 1.00 93.00 123 HIS A C 1
ATOM 943 O O . HIS A 1 123 ? -5.378 -1.185 12.544 1.00 93.00 123 HIS A O 1
ATOM 949 N N . LEU A 1 124 ? -6.770 -0.531 14.178 1.00 95.06 124 LEU A N 1
ATOM 950 C CA . LEU A 1 124 ? -7.952 -0.408 13.316 1.00 95.06 124 LEU A CA 1
ATOM 951 C C . LEU A 1 124 ? -7.780 0.671 12.242 1.00 95.06 124 LEU A C 1
ATOM 953 O O . LEU A 1 124 ? -8.101 0.432 11.079 1.00 95.06 124 LEU A O 1
ATOM 957 N N . LEU A 1 125 ? -7.216 1.827 12.600 1.00 93.94 125 LEU A N 1
ATOM 958 C CA . LEU A 1 125 ? -6.918 2.896 11.642 1.00 93.94 125 LEU A CA 1
ATOM 959 C C . LEU A 1 125 ? -5.896 2.438 10.593 1.00 93.94 125 LEU A C 1
ATOM 961 O O . LEU A 1 125 ? -6.110 2.624 9.395 1.00 93.94 125 LEU A O 1
ATOM 965 N N . ASN A 1 126 ? -4.828 1.761 11.019 1.00 90.31 126 ASN A N 1
ATOM 966 C CA . ASN A 1 126 ? -3.840 1.186 10.106 1.00 90.31 126 ASN A CA 1
ATOM 967 C C . ASN A 1 126 ? -4.457 0.120 9.193 1.00 90.31 126 ASN A C 1
ATOM 969 O O . ASN A 1 126 ? -4.133 0.061 8.006 1.00 90.31 126 ASN A O 1
ATOM 973 N N . ARG A 1 127 ? -5.366 -0.707 9.725 1.00 92.19 127 ARG A N 1
ATOM 974 C CA . ARG A 1 127 ? -6.115 -1.696 8.945 1.00 92.19 127 ARG A CA 1
ATOM 975 C C . ARG A 1 127 ? -6.995 -1.022 7.897 1.00 92.19 127 ARG A C 1
ATOM 977 O O . ARG A 1 127 ? -6.986 -1.463 6.755 1.00 92.19 127 ARG A O 1
ATOM 984 N N . MET A 1 128 ? -7.696 0.056 8.244 1.00 94.75 128 MET A N 1
ATOM 985 C CA . MET A 1 128 ? -8.497 0.832 7.292 1.00 94.75 128 MET A CA 1
ATOM 986 C C . MET A 1 128 ? -7.635 1.369 6.143 1.00 94.75 128 MET A C 1
ATOM 988 O O . MET A 1 128 ? -7.945 1.119 4.980 1.00 94.75 128 MET A O 1
ATOM 992 N N . VAL A 1 129 ? -6.529 2.054 6.455 1.00 91.94 129 VAL A N 1
ATOM 993 C CA . VAL A 1 129 ? -5.613 2.614 5.443 1.00 91.94 129 VAL A CA 1
ATOM 994 C C . VAL A 1 129 ? -5.069 1.518 4.529 1.00 91.94 129 VAL A C 1
ATOM 996 O O . VAL A 1 129 ? -5.079 1.657 3.307 1.00 91.94 129 VAL A O 1
ATOM 999 N N . ARG A 1 130 ? -4.650 0.395 5.115 1.00 90.25 130 ARG A N 1
ATOM 1000 C CA . ARG A 1 130 ? -4.152 -0.767 4.379 1.00 90.25 130 ARG A CA 1
ATOM 1001 C C . ARG A 1 130 ? -5.191 -1.330 3.409 1.00 90.25 130 ARG A C 1
ATOM 1003 O O . ARG A 1 130 ? -4.872 -1.521 2.244 1.00 90.25 130 ARG A O 1
ATOM 1010 N N . GLN A 1 131 ? -6.424 -1.545 3.863 1.00 93.94 131 GLN A N 1
ATOM 1011 C CA . GLN A 1 131 ? -7.495 -2.084 3.022 1.00 93.94 131 GLN A CA 1
ATOM 1012 C C . GLN A 1 131 ? -7.861 -1.128 1.874 1.00 93.94 131 GLN A C 1
ATOM 1014 O O . GLN A 1 131 ? -8.042 -1.575 0.745 1.00 93.94 131 GLN A O 1
ATOM 1019 N N . CYS A 1 132 ? -7.843 0.190 2.106 1.00 93.38 132 CYS A N 1
ATOM 1020 C CA . CYS A 1 132 ? -7.937 1.175 1.022 1.00 93.38 132 CYS A CA 1
ATOM 1021 C C . CYS A 1 132 ? -6.788 1.037 0.006 1.00 93.38 132 CYS A C 1
ATOM 1023 O O . CYS A 1 132 ? -7.012 1.164 -1.198 1.00 93.38 132 CYS A O 1
ATOM 1025 N N . GLY A 1 133 ? -5.567 0.768 0.480 1.00 90.56 133 GLY A N 1
ATOM 1026 C CA . GLY A 1 133 ? -4.407 0.489 -0.367 1.00 90.56 133 GLY A CA 1
ATOM 1027 C C . GLY A 1 133 ? -4.608 -0.740 -1.257 1.00 90.56 133 GLY A C 1
ATOM 1028 O O . GLY A 1 133 ? -4.374 -0.654 -2.463 1.00 90.56 133 GLY A O 1
ATOM 1029 N N . ILE A 1 134 ? -5.118 -1.843 -0.700 1.00 91.94 134 ILE A N 1
ATOM 1030 C CA . ILE A 1 134 ? -5.452 -3.058 -1.464 1.00 91.94 134 ILE A CA 1
ATOM 1031 C C . ILE A 1 134 ? -6.491 -2.744 -2.542 1.00 91.94 134 ILE A C 1
ATOM 1033 O O . ILE A 1 134 ? -6.263 -3.039 -3.714 1.00 91.94 134 ILE A O 1
ATOM 1037 N N . THR A 1 135 ? -7.590 -2.063 -2.189 1.00 94.38 135 THR A N 1
ATOM 1038 C CA . THR A 1 135 ? -8.614 -1.655 -3.165 1.00 94.38 135 THR A CA 1
ATOM 1039 C C . THR A 1 135 ? -7.995 -0.883 -4.334 1.00 94.38 135 THR A C 1
ATOM 1041 O O . THR A 1 135 ? -8.293 -1.166 -5.495 1.00 94.38 135 THR A O 1
ATOM 1044 N N . GLN A 1 136 ? -7.102 0.074 -4.062 1.00 92.31 136 GLN A N 1
ATOM 1045 C CA . GLN A 1 136 ? -6.424 0.841 -5.112 1.00 92.31 136 GLN A CA 1
ATOM 1046 C C . GLN A 1 136 ? -5.530 -0.036 -5.999 1.00 92.31 136 GLN A C 1
ATOM 1048 O O . GLN A 1 136 ? -5.534 0.131 -7.221 1.00 92.31 136 GLN A O 1
ATOM 1053 N N . GLN A 1 137 ? -4.783 -0.970 -5.408 1.00 90.31 137 GLN A N 1
ATOM 1054 C CA . GLN A 1 137 ? -3.891 -1.871 -6.140 1.00 90.31 137 GLN A CA 1
ATOM 1055 C C . GLN A 1 137 ? -4.662 -2.825 -7.057 1.00 90.31 137 GLN A C 1
ATOM 1057 O O . GLN A 1 137 ? -4.332 -2.921 -8.242 1.00 90.31 137 GLN A O 1
ATOM 1062 N N . VAL A 1 138 ? -5.733 -3.445 -6.555 1.00 92.62 138 VAL A N 1
ATOM 1063 C CA . VAL A 1 138 ? -6.623 -4.302 -7.352 1.00 92.62 138 VAL A CA 1
ATOM 1064 C C . VAL A 1 138 ? -7.181 -3.523 -8.549 1.00 92.62 138 VAL A C 1
ATOM 1066 O O . VAL A 1 138 ? -7.081 -3.961 -9.698 1.00 92.62 138 VAL A O 1
ATOM 1069 N N . LEU A 1 139 ? -7.696 -2.308 -8.322 1.00 92.38 139 LEU A N 1
ATOM 1070 C CA . LEU A 1 139 ? -8.226 -1.461 -9.396 1.00 92.38 139 LEU A CA 1
ATOM 1071 C C . LEU A 1 139 ? -7.156 -1.079 -10.431 1.00 92.38 139 LEU A C 1
ATOM 1073 O O . LEU A 1 139 ? -7.433 -1.094 -11.636 1.00 92.38 139 LEU A O 1
ATOM 1077 N N . ALA A 1 140 ? -5.933 -0.773 -9.992 1.00 89.38 140 ALA A N 1
ATOM 1078 C CA . ALA A 1 140 ? -4.814 -0.484 -10.884 1.00 89.38 140 ALA A CA 1
ATOM 1079 C C . ALA A 1 140 ? -4.445 -1.703 -11.749 1.00 89.38 140 ALA A C 1
ATOM 1081 O O . ALA A 1 140 ? -4.269 -1.567 -12.964 1.00 89.38 140 ALA A O 1
ATOM 1082 N N . GLN A 1 141 ? -4.407 -2.903 -11.163 1.00 90.00 141 GLN A N 1
ATOM 1083 C CA . GLN A 1 141 ? -4.132 -4.151 -11.877 1.00 90.00 141 GLN A CA 1
ATOM 1084 C C . GLN A 1 141 ? -5.219 -4.481 -12.910 1.00 90.00 141 GLN A C 1
ATOM 1086 O O . GLN A 1 141 ? -4.912 -4.871 -14.046 1.00 90.00 141 GLN A O 1
ATOM 1091 N N . ILE A 1 142 ? -6.493 -4.266 -12.566 1.00 91.56 142 ILE A N 1
ATOM 1092 C CA . ILE A 1 142 ? -7.618 -4.410 -13.499 1.00 91.56 142 ILE A CA 1
ATOM 1093 C C . ILE A 1 142 ? -7.470 -3.422 -14.665 1.00 91.56 142 ILE A C 1
ATOM 1095 O O . ILE A 1 142 ? -7.640 -3.799 -15.832 1.00 91.56 142 ILE A O 1
ATOM 1099 N N . ALA A 1 143 ? -7.130 -2.161 -14.384 1.00 90.31 143 ALA A N 1
ATOM 1100 C CA . ALA A 1 143 ? -6.936 -1.134 -15.405 1.00 90.31 143 ALA A CA 1
ATOM 1101 C C . ALA A 1 143 ? -5.763 -1.460 -16.349 1.00 90.31 143 ALA A C 1
ATOM 1103 O O . ALA A 1 143 ? -5.895 -1.333 -17.574 1.00 90.31 143 ALA A O 1
ATOM 1104 N N . GLU A 1 144 ? -4.639 -1.942 -15.811 1.00 88.50 144 GLU A N 1
ATOM 1105 C CA . GLU A 1 144 ? -3.481 -2.370 -16.601 1.00 88.50 144 GLU A CA 1
ATOM 1106 C C . GLU A 1 144 ? -3.834 -3.568 -17.498 1.00 88.50 144 GLU A C 1
ATOM 1108 O O . GLU A 1 144 ? -3.543 -3.562 -18.699 1.00 88.50 144 GLU A O 1
ATOM 1113 N N . SER A 1 145 ? -4.537 -4.563 -16.952 1.00 88.38 145 SER A N 1
ATOM 1114 C CA . SER A 1 145 ? -4.985 -5.752 -17.690 1.00 88.38 145 SER A CA 1
ATOM 1115 C C . SER A 1 145 ? -5.928 -5.393 -18.843 1.00 88.38 145 SER A C 1
ATOM 1117 O O . SER A 1 145 ? -5.769 -5.882 -19.967 1.00 88.38 145 SER A O 1
ATOM 1119 N N . ARG A 1 146 ? -6.870 -4.466 -18.612 1.00 89.88 146 ARG A N 1
ATOM 1120 C CA . ARG A 1 146 ? -7.766 -3.935 -19.655 1.00 89.88 146 ARG A CA 1
ATOM 1121 C C . ARG A 1 146 ? -6.998 -3.184 -20.742 1.00 89.88 146 ARG A C 1
ATOM 1123 O O . ARG A 1 146 ? -7.287 -3.365 -21.925 1.00 89.88 146 ARG A O 1
ATOM 1130 N N . SER A 1 147 ? -6.009 -2.381 -20.359 1.00 86.69 147 SER A N 1
ATOM 1131 C CA . SER A 1 147 ? -5.175 -1.619 -21.297 1.00 86.69 147 SER A CA 1
ATOM 1132 C C . SER A 1 147 ? -4.344 -2.543 -22.192 1.00 86.69 147 SER A C 1
ATOM 1134 O O . SER A 1 147 ? -4.349 -2.394 -23.415 1.00 86.69 147 SER A O 1
ATOM 1136 N N . LYS A 1 148 ? -3.724 -3.578 -21.609 1.00 87.50 148 LYS A N 1
ATOM 1137 C CA . LYS A 1 148 ? -2.999 -4.622 -22.353 1.00 87.50 148 LYS A CA 1
ATOM 1138 C C . LYS A 1 148 ? -3.911 -5.372 -23.326 1.00 87.50 148 LYS A C 1
ATOM 1140 O O . LYS A 1 148 ? -3.509 -5.630 -24.459 1.00 87.50 148 LYS A O 1
ATOM 1145 N N . ARG A 1 149 ? -5.148 -5.692 -22.923 1.00 85.25 149 ARG A N 1
ATOM 1146 C CA . ARG A 1 149 ? -6.130 -6.352 -23.800 1.00 85.25 149 ARG A CA 1
ATOM 1147 C C . ARG A 1 149 ? -6.521 -5.473 -24.991 1.00 85.25 149 ARG A C 1
ATOM 1149 O O . ARG A 1 149 ? -6.550 -5.978 -26.107 1.00 85.25 149 ARG A O 1
ATOM 1156 N N . LYS A 1 150 ? -6.760 -4.173 -24.782 1.00 86.00 150 LYS A N 1
ATOM 1157 C CA . LYS A 1 150 ? -7.058 -3.225 -25.873 1.00 86.00 150 LYS A CA 1
ATOM 1158 C C . LYS A 1 150 ? -5.920 -3.145 -26.893 1.00 86.00 150 LYS A C 1
ATOM 1160 O O . LYS A 1 150 ? -6.177 -3.231 -28.086 1.00 86.00 150 LYS A O 1
ATOM 1165 N N . LEU A 1 151 ? -4.672 -3.053 -26.430 1.00 82.19 151 LEU A N 1
ATOM 1166 C CA . LEU A 1 151 ? -3.494 -3.001 -27.306 1.00 82.19 151 LEU A CA 1
ATOM 1167 C C . LEU A 1 151 ? -3.306 -4.274 -28.143 1.00 82.19 151 LEU A C 1
ATOM 1169 O O . LEU A 1 151 ? -2.810 -4.193 -29.261 1.00 82.19 151 LEU A O 1
ATOM 1173 N N . ARG A 1 152 ? -3.693 -5.443 -27.619 1.00 82.38 152 ARG A N 1
ATOM 1174 C CA . ARG A 1 152 ? -3.646 -6.711 -28.366 1.00 82.38 152 ARG A CA 1
ATOM 1175 C C . ARG A 1 152 ? -4.715 -6.808 -29.450 1.00 82.38 152 ARG A C 1
ATOM 1177 O O . ARG A 1 152 ? -4.461 -7.447 -30.453 1.00 82.38 152 ARG A O 1
ATOM 1184 N N . LEU A 1 153 ? -5.883 -6.205 -29.234 1.00 79.19 153 LEU A N 1
ATOM 1185 C CA . LEU A 1 153 ? -6.993 -6.209 -30.194 1.00 79.19 153 LEU A CA 1
ATOM 1186 C C . LEU A 1 153 ? -6.832 -5.165 -31.310 1.00 79.19 153 LEU A C 1
ATOM 1188 O O . LEU A 1 153 ? -7.538 -5.232 -32.307 1.00 79.19 153 LEU A O 1
ATOM 1192 N N . ALA A 1 154 ? -5.947 -4.184 -31.121 1.00 73.38 154 ALA A N 1
ATOM 1193 C CA . ALA A 1 154 ? -5.636 -3.151 -32.109 1.00 73.38 154 ALA A CA 1
ATOM 1194 C C . ALA A 1 154 ? -4.493 -3.542 -33.070 1.00 73.38 154 ALA A C 1
ATOM 1196 O O . ALA A 1 154 ? -4.123 -2.735 -33.921 1.00 73.38 154 ALA A O 1
ATOM 1197 N N . LYS A 1 155 ? -3.911 -4.734 -32.899 1.00 58.69 155 LYS A N 1
ATOM 1198 C CA . LYS A 1 155 ? -2.932 -5.345 -33.806 1.00 58.69 155 LYS A CA 1
ATOM 1199 C C . LYS A 1 155 ? -3.614 -6.423 -34.632 1.00 58.69 155 LYS A C 1
ATOM 1201 O O . LYS A 1 155 ? -3.207 -6.569 -35.801 1.00 58.69 155 LYS A O 1
#

Sequence (155 aa):
MIRDNVTTASEVATFAGVSNSTVYRWIAHESQPQYDSVRQLVRHLPSRDAREAILTAFLAGTPFQFQCVDEDLDVNDDGKVDAGDALDAAIKAVHAGAESLTLLRESGNGRNYDAEQTLRTIHLLNRMVRQCGITQQVLAQIAESRSKRKLRLAK